Protein AF-A0A1Q8Z5K9-F1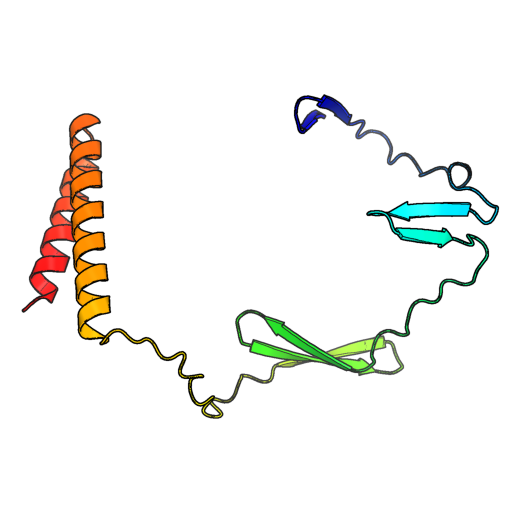 (afdb_monomer_lite)

Sequence (144 aa):
MKLIYRGTVYEYDLSEPKAVNPDLFPQAPYTLTYRGVNIQIDPKAPSHQPPAPAECDLIYRGVSYHVSRNTQGAVTTTVKPASKAAAKPVSVPSTLPKQYVSKIHQANLLNNLQHRLEIAREQGNQALVVLLEAEQKQITAWNY

Radius of gyration: 29.32 Å; chains: 1; bounding box: 44×47×74 Å

Foldseek 3Di:
DWDADPNDTDDDDPPDPPPPPPVVDPQAWDWDADPNDTDIDHPPPPPPPPPDDQWDWDDDPNWIWIWGADPVRDIDIDTDGPDPPPPVPPCPPPVDDPVVVVVVVLVVVVVVLVVQLVVCVVVVVVVSNVVSVVVVVVSVVVVD

pLDDT: mean 77.89, std 14.44, range [46.12, 96.44]

Secondary structure (DSSP, 8-state):
-EEEETTEEEE---S------GGGS-SS-EEEEETTEEEEE-TTS---PPPPPSEEEEEETTEEEEEEE-TTS-EEEEEE---------------S-HHHHHHHHHHHHHHHHHHHHHHHHHTT-HHHHHHHHHHHHHHHHTT-

Structure (mmCIF, N/CA/C/O backbone):
data_AF-A0A1Q8Z5K9-F1
#
_entry.id   AF-A0A1Q8Z5K9-F1
#
loop_
_atom_site.group_PDB
_atom_site.id
_atom_site.type_symbol
_atom_site.label_atom_id
_atom_site.label_alt_id
_atom_site.label_comp_id
_atom_site.label_asym_id
_atom_site.label_entity_id
_atom_site.label_seq_id
_atom_site.pdbx_PDB_ins_code
_atom_site.Cartn_x
_atom_site.Cartn_y
_atom_site.Cartn_z
_atom_site.occupancy
_atom_site.B_iso_or_equiv
_atom_site.auth_seq_id
_atom_site.auth_comp_id
_atom_site.auth_asym_id
_atom_site.auth_atom_id
_atom_site.pdbx_PDB_model_num
ATOM 1 N N . MET A 1 1 ? -15.498 12.189 -25.562 1.00 62.91 1 MET A N 1
ATOM 2 C CA . MET A 1 1 ? -15.460 12.769 -24.192 1.00 62.91 1 MET A CA 1
ATOM 3 C C . MET A 1 1 ? -14.403 13.866 -24.181 1.00 62.91 1 MET A C 1
ATOM 5 O O . MET A 1 1 ? -13.383 13.671 -24.824 1.00 62.91 1 MET A O 1
ATOM 9 N N . LYS A 1 2 ? -14.618 15.004 -23.505 1.00 66.31 2 LYS A N 1
ATOM 10 C CA . LYS A 1 2 ? -13.577 16.043 -23.375 1.00 66.31 2 LYS A CA 1
ATOM 11 C C . LYS A 1 2 ? -12.661 15.676 -22.208 1.00 66.31 2 LYS A C 1
ATOM 13 O O . LYS A 1 2 ? -13.131 15.597 -21.076 1.00 66.31 2 LYS A O 1
ATOM 18 N N . LEU A 1 3 ? -11.392 15.393 -22.490 1.00 81.19 3 LEU A N 1
ATOM 19 C CA . LEU A 1 3 ? -10.403 15.011 -21.479 1.00 81.19 3 LEU A CA 1
ATOM 20 C C . LEU A 1 3 ? -9.560 16.234 -21.124 1.00 81.19 3 LEU A C 1
ATOM 22 O O . LEU A 1 3 ? -9.141 16.963 -22.013 1.00 81.19 3 LEU A O 1
ATOM 26 N N . ILE A 1 4 ? -9.297 16.472 -19.840 1.00 82.88 4 ILE A N 1
ATOM 27 C CA . ILE A 1 4 ? -8.455 17.592 -19.396 1.00 82.88 4 ILE A CA 1
ATOM 28 C C . ILE A 1 4 ? -7.272 17.022 -18.623 1.00 82.88 4 ILE A C 1
ATOM 30 O O . ILE A 1 4 ? -7.459 16.359 -17.604 1.00 82.88 4 ILE A O 1
ATOM 34 N N . TYR A 1 5 ? -6.052 17.282 -19.095 1.00 86.62 5 TYR A N 1
ATOM 35 C CA . TYR A 1 5 ? -4.822 16.862 -18.422 1.00 86.62 5 TYR A CA 1
ATOM 36 C C . TYR A 1 5 ? -3.876 18.054 -18.286 1.00 86.62 5 TYR A C 1
ATOM 38 O O . TYR A 1 5 ? -3.558 18.710 -19.269 1.00 86.62 5 TYR A O 1
ATOM 46 N N . ARG A 1 6 ? -3.435 18.353 -17.055 1.00 78.75 6 ARG A N 1
ATOM 47 C CA . ARG A 1 6 ? -2.560 19.504 -16.730 1.00 78.75 6 ARG A CA 1
ATOM 48 C C . ARG A 1 6 ? -3.050 20.855 -17.280 1.00 78.75 6 ARG A C 1
ATOM 50 O O . ARG A 1 6 ? -2.254 21.683 -17.705 1.00 78.75 6 ARG A O 1
ATOM 57 N N . GLY A 1 7 ? -4.362 21.077 -17.256 1.00 86.31 7 GLY A N 1
ATOM 58 C CA . GLY A 1 7 ? -4.972 22.336 -17.693 1.00 86.31 7 GLY A CA 1
ATOM 59 C C . GLY A 1 7 ? -5.126 22.486 -19.207 1.00 86.31 7 GLY A C 1
ATOM 60 O O . GLY A 1 7 ? -5.723 23.466 -19.641 1.00 86.31 7 GLY A O 1
ATOM 61 N N . THR A 1 8 ? -4.666 21.525 -20.015 1.00 79.44 8 THR A N 1
ATOM 62 C CA . THR A 1 8 ? -4.974 21.486 -21.447 1.00 79.44 8 THR A CA 1
ATOM 63 C C . THR A 1 8 ? -6.158 20.565 -21.717 1.00 79.44 8 THR A C 1
ATOM 65 O O . THR A 1 8 ? -6.264 19.466 -21.163 1.00 79.44 8 THR A O 1
ATOM 68 N N . VAL A 1 9 ? -7.084 21.053 -22.543 1.00 86.31 9 VAL A N 1
ATOM 69 C CA . VAL A 1 9 ? -8.289 20.329 -22.952 1.00 86.31 9 VAL A CA 1
ATOM 70 C C . VAL A 1 9 ? -7.981 19.585 -24.246 1.00 86.31 9 VAL A C 1
ATOM 72 O O . VAL A 1 9 ? -7.562 20.190 -25.228 1.00 86.31 9 VAL A O 1
ATOM 75 N N . TYR A 1 10 ? -8.195 18.277 -24.233 1.00 78.38 10 TYR A N 1
ATOM 76 C CA . TYR A 1 10 ? -8.047 17.384 -25.369 1.00 78.38 10 TYR A CA 1
ATOM 77 C C . TYR A 1 10 ? -9.428 16.956 -25.851 1.00 78.38 10 TYR A C 1
ATOM 79 O O . TYR A 1 10 ? -10.269 16.478 -25.077 1.00 78.38 10 TYR A O 1
ATOM 87 N N . GLU A 1 11 ? -9.647 17.098 -27.151 1.00 77.25 11 GLU A N 1
ATOM 88 C CA . GLU A 1 11 ? -10.783 16.490 -27.824 1.00 77.25 11 GLU A CA 1
ATOM 89 C C . GLU A 1 11 ? -10.416 15.047 -28.167 1.00 77.25 11 GLU A C 1
ATOM 91 O O . GLU A 1 11 ? -9.456 14.779 -28.888 1.00 77.25 11 GLU A O 1
ATOM 96 N N . TYR A 1 12 ? -11.128 14.108 -27.540 1.00 68.56 12 TYR A N 1
ATOM 97 C CA . TYR A 1 12 ? -10.953 12.683 -27.778 1.00 68.56 12 TYR A CA 1
ATOM 98 C C . TYR A 1 12 ? -12.089 12.181 -28.667 1.00 68.56 12 TYR A C 1
ATOM 100 O O . TYR A 1 12 ? -13.212 11.954 -28.188 1.00 68.56 12 TYR A O 1
ATOM 108 N N . ASP A 1 13 ? -11.773 12.025 -29.951 1.00 67.88 13 ASP A N 1
ATOM 109 C CA . ASP A 1 13 ? -12.655 11.450 -30.961 1.00 67.88 13 ASP A CA 1
ATOM 110 C C . ASP A 1 13 ? -12.604 9.921 -30.868 1.00 67.88 13 ASP A C 1
ATOM 112 O O . ASP A 1 13 ? -11.615 9.283 -31.214 1.00 67.88 13 ASP A O 1
ATOM 116 N N . LEU A 1 14 ? -13.690 9.328 -30.368 1.00 62.88 14 LEU A N 1
ATOM 117 C CA . LEU A 1 14 ? -13.871 7.874 -30.232 1.00 62.88 14 LEU A CA 1
ATOM 118 C C . LEU A 1 14 ? -14.275 7.185 -31.547 1.00 62.88 14 LEU A C 1
ATOM 120 O O . LEU A 1 14 ? -14.376 5.963 -31.579 1.00 62.88 14 LEU A O 1
ATOM 124 N N . SER A 1 15 ? -14.573 7.956 -32.597 1.00 59.22 15 SER A N 1
ATOM 125 C CA . SER A 1 15 ? -15.260 7.456 -33.796 1.00 59.22 15 SER A CA 1
ATOM 126 C C . SER A 1 15 ? -14.361 6.650 -34.725 1.00 59.22 15 SER A C 1
ATOM 128 O O . SER A 1 15 ? -14.861 5.804 -35.457 1.00 59.22 15 SER A O 1
ATOM 130 N N . GLU A 1 16 ? -13.053 6.881 -34.703 1.00 56.28 16 GLU A N 1
ATOM 131 C CA . GLU A 1 16 ? -12.110 6.131 -35.520 1.00 56.28 16 GLU A CA 1
ATOM 132 C C . GLU A 1 16 ? -10.817 5.975 -34.720 1.00 56.28 16 GLU A C 1
ATOM 134 O O . GLU A 1 16 ? -10.276 6.981 -34.246 1.00 56.28 16 GLU A O 1
ATOM 139 N N . PRO A 1 17 ? -10.272 4.756 -34.545 1.00 54.84 17 PRO A N 1
ATOM 140 C CA . PRO A 1 17 ? -8.859 4.657 -34.244 1.00 54.84 17 PRO A CA 1
ATOM 141 C C . PRO A 1 17 ? -8.164 5.331 -35.422 1.00 54.84 17 PRO A C 1
ATOM 143 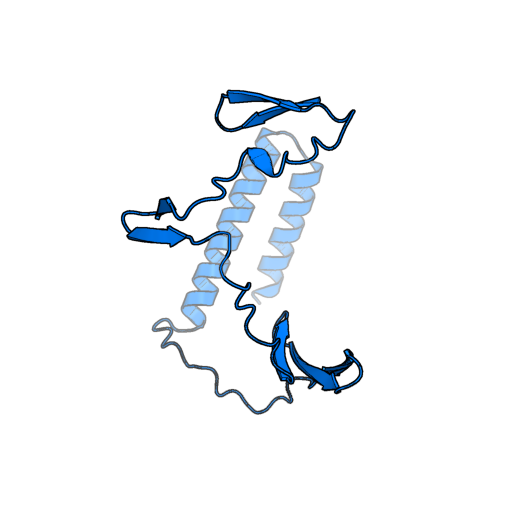O O . PRO A 1 17 ? -8.139 4.765 -36.512 1.00 54.84 17 PRO A O 1
ATOM 146 N N . LYS A 1 18 ? -7.667 6.563 -35.234 1.00 54.75 18 LYS A N 1
ATOM 147 C CA . LYS A 1 18 ? -6.782 7.208 -36.205 1.00 54.75 18 LYS A CA 1
ATOM 148 C C . LYS A 1 18 ? -5.693 6.186 -36.477 1.00 54.75 18 LYS A C 1
ATOM 150 O O . LYS A 1 18 ? -4.834 5.965 -35.621 1.00 54.75 18 LYS A O 1
ATOM 155 N N . ALA A 1 19 ? -5.784 5.519 -37.626 1.00 53.19 19 ALA A N 1
ATOM 156 C CA . ALA A 1 19 ? -4.698 4.726 -38.142 1.00 53.19 19 ALA A CA 1
ATOM 157 C C . ALA A 1 19 ? -3.515 5.682 -38.102 1.00 53.19 19 ALA A C 1
ATOM 159 O O . ALA A 1 19 ? -3.574 6.773 -38.675 1.00 53.19 19 ALA A O 1
ATOM 160 N N . VAL A 1 20 ? -2.516 5.359 -37.286 1.00 54.03 20 VAL A N 1
ATOM 161 C CA . VAL A 1 20 ? -1.298 6.149 -37.250 1.00 54.03 20 VAL A CA 1
ATOM 162 C C . VAL A 1 20 ? -0.766 6.042 -38.666 1.00 54.03 20 VAL A C 1
ATOM 164 O O . VAL A 1 20 ? -0.314 4.967 -39.049 1.00 54.03 20 VAL A O 1
ATOM 167 N N . ASN A 1 21 ? -0.944 7.097 -39.467 1.00 51.00 21 ASN A N 1
ATOM 168 C CA . ASN A 1 21 ? -0.472 7.106 -40.841 1.00 51.00 21 ASN A CA 1
ATOM 169 C C . ASN A 1 21 ? 1.018 6.763 -40.763 1.00 51.00 21 ASN A C 1
ATOM 171 O O . ASN A 1 21 ? 1.763 7.528 -40.143 1.00 51.00 21 ASN A O 1
ATOM 175 N N . PRO A 1 22 ? 1.464 5.623 -41.317 1.00 54.62 22 PRO A N 1
ATOM 176 C CA . PRO A 1 22 ? 2.866 5.231 -41.232 1.00 54.62 22 PRO A CA 1
ATOM 177 C C . PRO A 1 22 ? 3.784 6.272 -41.898 1.00 54.62 22 PRO A C 1
ATOM 179 O O . PRO A 1 22 ? 4.957 6.353 -41.554 1.00 54.62 22 PRO A O 1
ATOM 182 N N . ASP A 1 23 ? 3.226 7.138 -42.751 1.00 55.72 23 ASP A N 1
ATOM 183 C CA . ASP A 1 23 ? 3.896 8.284 -43.376 1.00 55.72 23 ASP A CA 1
ATOM 184 C C . ASP A 1 23 ? 4.219 9.455 -42.431 1.00 55.72 23 ASP A C 1
ATOM 186 O O . ASP A 1 23 ? 4.952 10.363 -42.819 1.00 55.72 23 ASP A O 1
ATOM 190 N N . LEU A 1 24 ? 3.710 9.469 -41.192 1.00 56.88 24 LEU A N 1
ATOM 191 C CA . LEU A 1 24 ? 4.110 10.468 -40.187 1.00 56.88 24 LEU A CA 1
ATOM 192 C C . LEU A 1 24 ? 5.463 10.150 -39.538 1.00 56.88 24 LEU A C 1
ATOM 194 O O . LEU A 1 24 ? 6.039 11.017 -38.877 1.00 56.88 24 LEU A O 1
ATOM 198 N N . PHE A 1 25 ? 5.976 8.931 -39.712 1.00 61.00 25 PHE A N 1
ATOM 199 C CA . PHE A 1 25 ? 7.314 8.580 -39.259 1.00 61.00 25 PHE A CA 1
ATOM 200 C C . PHE A 1 25 ? 8.325 8.847 -40.376 1.00 61.00 25 PHE A C 1
ATOM 202 O O . PHE A 1 25 ? 8.080 8.468 -41.524 1.00 61.00 25 PHE A O 1
ATOM 209 N N . PRO A 1 26 ? 9.475 9.476 -40.072 1.00 67.31 26 PRO A N 1
ATOM 210 C CA . PRO A 1 26 ? 10.534 9.637 -41.055 1.00 67.31 26 PRO A CA 1
ATOM 211 C C . PRO A 1 26 ? 10.909 8.259 -41.603 1.00 67.31 26 PRO A C 1
ATOM 213 O O . PRO A 1 26 ? 11.237 7.367 -40.832 1.00 67.31 26 PRO A O 1
ATOM 216 N N . GLN A 1 27 ? 10.858 8.077 -42.924 1.00 73.69 27 GLN A N 1
ATOM 217 C CA . GLN A 1 27 ? 11.312 6.840 -43.581 1.00 73.69 27 GLN A CA 1
ATOM 218 C C . GLN A 1 27 ? 12.842 6.800 -43.771 1.00 73.69 27 GLN A C 1
ATOM 220 O O . GLN A 1 27 ? 13.395 5.827 -44.292 1.00 73.69 27 GLN A O 1
ATOM 225 N N . ALA A 1 28 ? 13.519 7.879 -43.376 1.00 79.56 28 ALA A N 1
ATOM 226 C CA . ALA A 1 28 ? 14.963 8.029 -43.373 1.00 79.56 28 ALA A CA 1
ATOM 227 C C . ALA A 1 28 ? 15.492 8.003 -41.929 1.00 79.56 28 ALA A C 1
ATOM 229 O O . ALA A 1 28 ? 14.743 8.342 -41.008 1.00 79.56 28 ALA A O 1
ATOM 230 N N . PRO A 1 29 ? 16.770 7.643 -41.722 1.00 85.25 29 PRO A N 1
ATOM 231 C CA . PRO A 1 29 ? 17.396 7.711 -40.410 1.00 85.25 29 PRO A CA 1
ATOM 232 C C . PRO A 1 29 ? 17.277 9.113 -39.811 1.00 85.25 29 PRO A C 1
ATOM 234 O O . PRO A 1 29 ? 17.532 10.108 -40.494 1.00 85.25 29 PRO A O 1
ATOM 237 N N . TYR A 1 30 ? 16.895 9.197 -38.540 1.00 85.88 30 TYR A N 1
ATOM 238 C CA . TYR A 1 30 ? 16.728 10.468 -37.840 1.00 85.88 30 TYR A CA 1
ATOM 239 C C . TYR A 1 30 ? 17.260 10.397 -36.410 1.00 85.88 30 TYR A C 1
ATOM 241 O O . TYR A 1 30 ? 17.328 9.337 -35.787 1.00 85.88 30 TYR A O 1
ATOM 249 N N . THR A 1 31 ? 17.641 11.556 -35.878 1.00 89.69 31 THR A N 1
ATOM 250 C CA . THR A 1 31 ? 18.154 11.684 -34.513 1.00 89.69 31 THR A CA 1
ATOM 251 C C . THR A 1 31 ? 17.041 12.133 -33.573 1.00 89.69 31 THR A C 1
ATOM 253 O O . THR A 1 31 ? 16.413 13.166 -33.798 1.00 89.69 31 THR A O 1
ATOM 256 N N . LEU A 1 32 ? 16.814 11.377 -32.500 1.00 87.75 32 LEU A N 1
ATOM 257 C CA . LEU A 1 32 ? 15.878 11.709 -31.431 1.00 87.75 32 LEU A CA 1
ATOM 258 C C . LEU A 1 32 ? 16.643 12.074 -30.161 1.00 87.75 32 LEU A C 1
ATOM 260 O O . LEU A 1 32 ? 17.452 11.289 -29.674 1.00 87.75 32 LEU A O 1
ATOM 264 N N . THR A 1 33 ? 16.343 13.229 -29.574 1.00 90.31 33 THR A N 1
ATOM 265 C CA . THR A 1 33 ? 16.887 13.602 -28.265 1.00 90.31 33 THR A CA 1
ATOM 266 C C . THR A 1 33 ? 15.900 13.228 -27.164 1.00 90.31 33 THR A C 1
ATOM 268 O O . THR A 1 33 ? 14.803 13.779 -27.090 1.00 90.31 33 THR A O 1
ATOM 271 N N . TYR A 1 34 ? 16.293 12.325 -26.265 1.00 88.38 34 TYR A N 1
ATOM 272 C CA . TYR A 1 34 ? 15.519 11.967 -25.076 1.00 88.38 34 TYR A CA 1
ATOM 273 C C . TYR A 1 34 ? 16.363 12.168 -23.815 1.00 88.38 34 TYR A C 1
ATOM 275 O O . TYR A 1 34 ? 17.427 11.574 -23.670 1.00 88.38 34 TYR A O 1
ATOM 283 N N . ARG A 1 35 ? 15.899 13.029 -22.895 1.00 86.75 35 ARG A N 1
ATOM 284 C CA . ARG A 1 35 ? 16.606 13.373 -21.639 1.00 86.75 35 ARG A CA 1
ATOM 285 C C . ARG A 1 35 ? 18.075 13.789 -21.840 1.00 86.75 35 ARG A C 1
ATOM 287 O O . ARG A 1 35 ? 18.941 13.422 -21.055 1.00 86.75 35 ARG A O 1
ATOM 294 N N . GLY A 1 36 ? 18.352 14.548 -22.902 1.00 89.81 36 GLY A N 1
ATOM 295 C CA . GLY A 1 36 ? 19.705 15.007 -23.237 1.00 89.81 36 GLY A CA 1
ATOM 296 C C . GLY A 1 36 ? 20.585 13.962 -23.929 1.00 89.81 36 GLY A C 1
ATOM 297 O O . GLY A 1 36 ? 21.727 14.262 -24.259 1.00 89.81 36 GLY A O 1
ATOM 298 N N . VAL A 1 37 ? 20.065 12.760 -24.187 1.00 88.38 37 VAL A N 1
ATOM 299 C CA . VAL A 1 37 ? 20.755 11.719 -24.951 1.00 88.38 37 VAL A CA 1
ATOM 300 C C . VAL A 1 37 ? 20.243 11.733 -26.384 1.00 88.38 37 VAL A C 1
ATOM 302 O O . VAL A 1 37 ? 19.037 11.660 -26.611 1.00 88.38 37 VAL A O 1
ATOM 305 N N . ASN A 1 38 ? 21.159 11.808 -27.348 1.00 92.06 38 ASN A N 1
ATOM 306 C CA . ASN A 1 38 ? 20.838 11.696 -28.767 1.00 92.06 38 ASN A CA 1
ATOM 307 C C . ASN A 1 38 ? 20.876 10.226 -29.190 1.00 92.06 38 ASN A C 1
ATOM 309 O O . ASN A 1 38 ? 21.904 9.564 -29.058 1.00 92.06 38 ASN A O 1
ATOM 313 N N . ILE A 1 39 ? 19.756 9.733 -29.704 1.00 88.81 39 ILE A N 1
ATOM 314 C CA . ILE A 1 39 ? 19.564 8.364 -30.178 1.00 88.81 39 ILE A CA 1
ATOM 315 C C . ILE A 1 39 ? 19.376 8.426 -31.693 1.00 88.81 39 ILE A C 1
ATOM 317 O O . ILE A 1 39 ? 18.508 9.148 -32.179 1.00 88.81 39 ILE A O 1
ATOM 321 N N . GLN A 1 40 ? 20.188 7.681 -32.441 1.00 89.56 40 GLN A N 1
ATOM 322 C CA . GLN A 1 40 ? 19.988 7.498 -33.879 1.00 89.56 40 GLN A CA 1
ATOM 323 C C . GLN A 1 40 ? 18.970 6.384 -34.097 1.00 89.56 40 GLN A C 1
ATOM 325 O O . GLN A 1 40 ? 19.154 5.274 -33.596 1.00 89.56 40 GLN A O 1
ATOM 330 N N . ILE A 1 41 ? 17.901 6.684 -34.826 1.00 85.25 41 ILE A N 1
ATOM 331 C CA . ILE A 1 41 ? 16.852 5.727 -35.167 1.00 85.25 41 ILE A CA 1
ATOM 332 C C . ILE A 1 41 ? 16.914 5.502 -36.674 1.00 85.25 41 ILE A C 1
ATOM 334 O O . ILE A 1 41 ? 16.766 6.449 -37.443 1.00 85.25 41 ILE A O 1
ATOM 338 N N . ASP A 1 42 ? 17.125 4.250 -37.085 1.00 86.38 42 ASP A N 1
ATOM 339 C CA . ASP A 1 42 ? 16.976 3.815 -38.473 1.00 86.38 42 ASP A CA 1
ATOM 340 C C . ASP A 1 42 ? 15.662 3.020 -38.620 1.00 86.38 42 ASP A C 1
ATOM 342 O O . ASP A 1 42 ? 15.577 1.887 -38.140 1.00 86.38 42 ASP A O 1
ATOM 346 N N . PRO A 1 43 ? 14.632 3.590 -39.270 1.00 78.69 43 PRO A N 1
ATOM 347 C CA . PRO A 1 43 ? 13.345 2.929 -39.488 1.00 78.69 43 PRO A CA 1
ATOM 348 C C . PRO A 1 43 ? 13.432 1.668 -40.356 1.00 78.69 43 PRO A C 1
ATOM 350 O O . PRO A 1 43 ? 12.525 0.838 -40.311 1.00 78.69 43 PRO A O 1
ATOM 353 N N . LYS A 1 44 ? 14.483 1.533 -41.178 1.00 79.62 44 LYS A N 1
ATOM 354 C CA . LYS A 1 44 ? 14.679 0.380 -42.072 1.00 79.62 44 LYS A CA 1
ATOM 355 C C . LYS A 1 44 ? 15.526 -0.718 -41.440 1.00 79.62 44 LYS A C 1
ATOM 357 O O . LYS A 1 44 ? 15.614 -1.808 -42.008 1.00 79.62 44 LYS A O 1
ATOM 362 N N . ALA A 1 45 ? 16.143 -0.453 -40.290 1.00 77.69 45 ALA A N 1
ATOM 363 C CA . ALA A 1 45 ? 16.893 -1.469 -39.579 1.00 77.69 45 ALA A CA 1
ATOM 364 C C . ALA A 1 45 ? 15.941 -2.589 -39.123 1.00 77.69 45 ALA A C 1
ATOM 366 O O . ALA A 1 45 ? 14.847 -2.306 -38.622 1.00 77.69 45 ALA A O 1
ATOM 367 N N . PRO A 1 46 ? 16.328 -3.869 -39.279 1.00 75.62 46 PRO A N 1
ATOM 368 C CA . PRO A 1 46 ? 15.527 -4.971 -38.772 1.00 75.62 46 PRO A CA 1
ATOM 369 C C . PRO A 1 46 ? 15.320 -4.778 -37.271 1.00 75.62 46 PRO A C 1
ATOM 371 O O . PRO A 1 46 ? 16.272 -4.508 -36.535 1.00 75.62 46 PRO A O 1
ATOM 374 N N . SER A 1 47 ? 14.067 -4.897 -36.823 1.00 70.44 47 SER A N 1
ATOM 375 C CA . SER A 1 47 ? 13.731 -4.801 -35.406 1.00 70.44 47 SER A CA 1
ATOM 376 C C . SER A 1 47 ? 14.519 -5.863 -34.654 1.00 70.44 47 SER A C 1
ATOM 378 O O . SER A 1 47 ? 14.220 -7.055 -34.729 1.00 70.44 47 SER A O 1
ATOM 380 N N . HIS A 1 48 ? 15.556 -5.431 -33.942 1.00 63.19 48 HIS A N 1
ATOM 381 C CA . HIS A 1 48 ? 16.346 -6.303 -33.095 1.00 63.19 48 HIS A CA 1
ATOM 382 C C . HIS A 1 48 ? 15.557 -6.515 -31.799 1.00 63.19 48 HIS A C 1
ATOM 384 O O . HIS A 1 48 ? 15.937 -6.031 -30.736 1.00 63.19 48 HIS A O 1
ATOM 390 N N . GLN A 1 49 ? 14.402 -7.180 -31.888 1.00 67.06 49 GLN A N 1
ATOM 391 C CA . GLN A 1 49 ? 13.740 -7.695 -30.700 1.00 67.06 49 GLN A CA 1
ATOM 392 C C . GLN A 1 49 ? 14.682 -8.739 -30.105 1.00 67.06 49 GLN A C 1
ATOM 394 O O . GLN A 1 49 ? 14.987 -9.730 -30.775 1.00 67.06 49 GLN A O 1
ATOM 399 N N . PRO A 1 50 ? 15.191 -8.527 -28.878 1.00 66.19 50 PRO A N 1
ATOM 400 C CA . PRO A 1 50 ? 15.916 -9.579 -28.197 1.00 66.19 50 PRO A CA 1
ATOM 401 C C . PRO A 1 50 ? 15.001 -10.807 -28.162 1.00 66.19 50 PRO A C 1
ATOM 403 O O . PRO A 1 50 ? 13.808 -10.650 -27.869 1.00 66.19 50 PRO A O 1
ATOM 406 N N . PRO A 1 51 ? 15.508 -12.007 -28.486 1.00 69.12 51 PRO A N 1
ATOM 407 C CA . PRO A 1 51 ? 14.704 -13.208 -28.360 1.00 69.12 51 PRO A CA 1
ATOM 408 C C . PRO A 1 51 ? 14.165 -13.264 -26.932 1.00 69.12 51 PRO A C 1
ATOM 410 O O . PRO A 1 51 ? 14.911 -13.062 -25.970 1.00 69.12 51 PRO A O 1
ATOM 413 N N . ALA A 1 52 ? 12.853 -13.476 -26.797 1.00 67.75 52 ALA A N 1
ATOM 414 C CA . ALA A 1 52 ? 12.249 -13.635 -25.484 1.00 67.75 52 ALA A CA 1
ATOM 415 C C . ALA A 1 52 ? 13.000 -14.760 -24.753 1.00 67.75 52 ALA A C 1
ATOM 417 O O . ALA A 1 52 ? 13.226 -15.814 -25.358 1.00 67.75 52 ALA A O 1
ATOM 418 N N . PRO A 1 53 ? 13.418 -14.550 -23.494 1.00 66.62 53 PRO A N 1
ATOM 419 C CA . PRO A 1 53 ? 14.145 -15.572 -22.764 1.00 66.62 53 PRO A CA 1
ATOM 420 C C . PRO A 1 53 ? 13.286 -16.838 -22.682 1.00 66.62 53 PRO A C 1
ATOM 422 O O . PRO A 1 53 ? 12.086 -16.765 -22.411 1.00 66.62 53 PRO A O 1
ATOM 425 N N . ALA A 1 54 ? 13.898 -17.992 -22.960 1.00 75.19 54 ALA A N 1
ATOM 426 C CA . ALA A 1 54 ? 13.220 -19.288 -22.910 1.00 75.19 54 ALA A CA 1
ATOM 427 C C . ALA A 1 54 ? 12.722 -19.609 -21.494 1.00 75.19 54 ALA A C 1
ATOM 429 O O . ALA A 1 54 ? 11.734 -20.319 -21.335 1.00 75.19 54 ALA A O 1
ATOM 430 N N . GLU A 1 55 ? 13.377 -19.046 -20.478 1.00 84.56 55 GLU A N 1
ATOM 431 C CA . GLU A 1 55 ? 13.019 -19.182 -19.074 1.00 84.56 55 GLU A CA 1
ATOM 432 C C . GLU A 1 55 ? 13.174 -17.835 -18.363 1.00 84.56 55 GLU A C 1
ATOM 434 O O . GLU A 1 55 ? 14.158 -17.120 -18.576 1.00 84.56 55 GLU A O 1
ATOM 439 N N . CYS A 1 56 ? 12.212 -17.470 -17.519 1.00 84.50 56 CYS A N 1
ATOM 440 C CA . CYS A 1 56 ? 12.330 -16.315 -16.639 1.00 84.50 56 CYS A CA 1
ATOM 441 C C . CYS A 1 56 ? 11.725 -16.584 -15.259 1.00 84.50 56 CYS A C 1
ATOM 443 O O . CYS A 1 56 ? 10.691 -17.239 -15.116 1.00 84.50 56 CYS A O 1
ATOM 445 N N . ASP A 1 57 ? 12.380 -16.034 -14.239 1.00 87.88 57 ASP A N 1
ATOM 446 C CA . ASP A 1 57 ? 11.879 -16.033 -12.871 1.0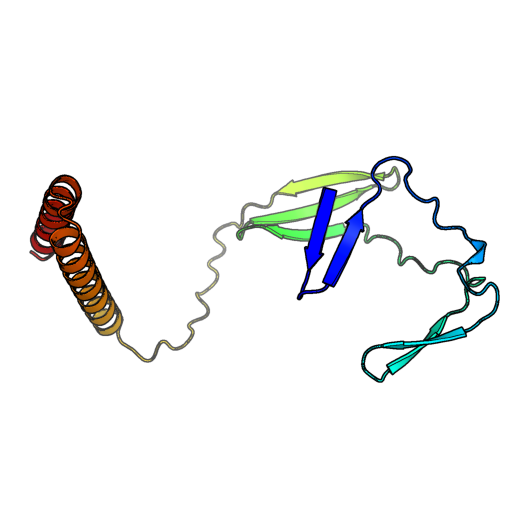0 87.88 57 ASP A CA 1
ATOM 447 C C . ASP A 1 57 ? 11.172 -14.703 -12.592 1.00 87.88 57 ASP A C 1
ATOM 449 O O . ASP A 1 57 ? 11.747 -13.622 -12.736 1.00 87.88 57 ASP A O 1
ATOM 453 N N . LEU A 1 58 ? 9.908 -14.780 -12.185 1.00 85.56 58 LEU A N 1
ATOM 454 C CA . LEU A 1 58 ? 9.068 -13.641 -11.828 1.00 85.56 58 LEU A CA 1
ATOM 455 C C . LEU A 1 58 ? 8.705 -13.713 -10.346 1.00 85.56 58 LEU A C 1
ATOM 457 O O . LEU A 1 58 ? 8.553 -14.793 -9.783 1.00 85.56 58 LEU A O 1
ATOM 461 N N . ILE A 1 59 ? 8.520 -12.560 -9.704 1.00 87.75 59 ILE A N 1
ATOM 462 C CA . ILE A 1 59 ? 8.092 -12.492 -8.303 1.00 87.75 59 ILE A CA 1
ATOM 463 C C . ILE A 1 59 ? 6.834 -11.635 -8.213 1.00 87.75 59 ILE A C 1
ATOM 465 O O . ILE A 1 59 ? 6.848 -10.460 -8.576 1.00 87.75 59 ILE A O 1
ATOM 469 N N . TYR A 1 60 ? 5.753 -12.204 -7.679 1.00 84.00 60 TYR A N 1
ATOM 470 C CA . TYR A 1 60 ? 4.520 -11.474 -7.387 1.00 84.00 60 TYR A CA 1
ATOM 471 C C . TYR A 1 60 ? 4.101 -11.721 -5.939 1.00 84.00 60 TYR A C 1
ATOM 473 O O . TYR A 1 60 ? 3.894 -12.861 -5.527 1.00 84.00 60 TYR A O 1
ATOM 481 N N . ARG A 1 61 ? 4.007 -10.641 -5.150 1.00 86.50 61 ARG A N 1
ATOM 482 C CA . ARG A 1 61 ? 3.659 -10.674 -3.713 1.00 86.50 61 ARG A CA 1
ATOM 483 C C . ARG A 1 61 ? 4.497 -11.667 -2.882 1.00 86.50 61 ARG A C 1
ATOM 485 O O . ARG A 1 61 ? 3.982 -12.308 -1.974 1.00 86.50 61 ARG A O 1
ATOM 492 N N . GLY A 1 62 ? 5.788 -11.800 -3.193 1.00 81.56 62 GLY A N 1
ATOM 493 C CA . GLY A 1 62 ? 6.701 -12.711 -2.486 1.00 81.56 62 GLY A CA 1
ATOM 494 C C . GLY A 1 62 ? 6.595 -14.183 -2.900 1.00 81.56 62 GLY A C 1
ATOM 495 O O . GLY A 1 62 ? 7.267 -15.025 -2.312 1.00 81.56 62 GLY A O 1
ATOM 496 N N . VAL A 1 63 ? 5.786 -14.501 -3.913 1.00 83.06 63 VAL A N 1
ATOM 497 C CA . VAL A 1 63 ? 5.734 -15.827 -4.538 1.00 83.06 63 VAL A CA 1
ATOM 498 C C . VAL A 1 63 ? 6.574 -15.799 -5.808 1.00 83.06 63 VAL A C 1
ATOM 500 O O . VAL A 1 63 ? 6.397 -14.905 -6.639 1.00 83.06 63 VAL A O 1
ATOM 503 N N . SER A 1 64 ? 7.475 -16.772 -5.950 1.00 87.94 64 SER A N 1
ATOM 504 C CA . SER A 1 64 ? 8.303 -16.934 -7.142 1.00 87.94 64 SER A CA 1
ATOM 505 C C . SER A 1 64 ? 7.608 -17.828 -8.166 1.00 87.94 64 SER A C 1
ATOM 507 O O . SER A 1 64 ? 7.154 -18.934 -7.864 1.00 87.94 64 SER A O 1
ATOM 509 N N . TYR A 1 65 ? 7.557 -17.347 -9.398 1.00 86.12 65 TYR A N 1
ATOM 510 C CA . TYR A 1 65 ? 7.006 -18.027 -10.556 1.00 86.12 65 TYR A CA 1
ATOM 511 C C . TYR A 1 65 ? 8.152 -18.294 -11.512 1.00 86.12 65 TYR A C 1
ATOM 513 O O . TYR A 1 65 ? 8.823 -17.360 -11.940 1.00 86.12 65 TYR A O 1
ATOM 521 N N . HIS A 1 66 ? 8.362 -19.557 -11.847 1.00 88.69 66 HIS A N 1
ATOM 522 C CA . HIS A 1 66 ? 9.279 -19.933 -12.907 1.00 88.69 66 HIS A CA 1
ATOM 523 C C . HIS A 1 66 ? 8.462 -20.137 -14.179 1.00 88.69 66 HIS A C 1
ATOM 525 O O . HIS A 1 66 ? 7.576 -20.996 -14.216 1.00 88.69 66 HIS A O 1
ATOM 531 N N . VAL A 1 67 ? 8.715 -19.315 -15.189 1.00 87.12 67 VAL A N 1
ATOM 532 C CA . VAL A 1 67 ? 8.026 -19.364 -16.477 1.00 87.12 67 VAL A CA 1
ATOM 533 C C . VAL A 1 67 ? 9.006 -19.898 -17.504 1.00 87.12 67 VAL A C 1
ATOM 535 O O . VAL A 1 67 ? 10.014 -19.255 -17.777 1.00 87.12 67 VAL A O 1
ATOM 538 N N . SER A 1 68 ? 8.700 -21.049 -18.092 1.00 85.62 68 SER A N 1
ATOM 539 C CA . SER A 1 68 ? 9.453 -21.607 -19.211 1.00 85.62 68 SER A CA 1
ATOM 540 C C . SER A 1 68 ? 8.584 -21.653 -20.464 1.00 85.62 68 SER A C 1
ATOM 542 O O . SER A 1 68 ? 7.368 -21.856 -20.402 1.00 85.62 68 SER A O 1
ATOM 544 N N . ARG A 1 69 ? 9.197 -21.418 -21.622 1.00 81.06 69 ARG A N 1
ATOM 545 C CA . ARG A 1 69 ? 8.555 -21.476 -22.934 1.00 81.06 69 ARG A CA 1
ATOM 546 C C . ARG A 1 69 ? 9.236 -22.558 -23.758 1.00 81.06 69 ARG A C 1
ATOM 548 O O . ARG A 1 69 ? 10.440 -22.500 -23.991 1.00 81.06 69 ARG A O 1
ATOM 555 N N . ASN A 1 70 ? 8.461 -23.535 -24.218 1.00 76.38 70 ASN A N 1
ATOM 556 C CA . ASN A 1 70 ? 8.992 -24.572 -25.094 1.00 76.38 70 ASN A CA 1
ATOM 557 C C . ASN A 1 70 ? 9.188 -24.048 -26.532 1.00 76.38 70 ASN A C 1
ATOM 559 O O . ASN A 1 70 ? 8.695 -22.982 -26.908 1.00 76.38 70 ASN A O 1
ATOM 563 N N . THR A 1 71 ? 9.891 -24.816 -27.365 1.00 70.12 71 THR A N 1
ATOM 564 C CA . THR A 1 71 ? 10.171 -24.474 -28.775 1.00 70.12 71 THR A CA 1
ATOM 565 C C . THR A 1 71 ? 8.914 -24.354 -29.647 1.00 70.12 71 THR A C 1
ATOM 567 O O . THR A 1 71 ? 8.977 -23.783 -30.730 1.00 70.12 71 THR A O 1
ATOM 570 N N . GLN A 1 72 ? 7.767 -24.846 -29.169 1.00 75.25 72 GLN A N 1
ATOM 571 C CA . GLN A 1 72 ? 6.453 -24.749 -29.817 1.00 75.25 72 GLN A CA 1
ATOM 572 C C . GLN A 1 72 ? 5.638 -23.537 -29.323 1.00 75.25 72 GLN A C 1
ATOM 574 O O . GLN A 1 72 ? 4.493 -23.358 -29.729 1.00 75.25 72 GLN A O 1
ATOM 579 N N . GLY A 1 73 ? 6.208 -22.701 -28.446 1.00 68.06 73 GLY A N 1
ATOM 580 C CA . GLY A 1 73 ? 5.566 -21.500 -27.910 1.00 68.06 73 GLY A CA 1
ATOM 581 C C . GLY A 1 73 ? 4.609 -21.739 -26.739 1.00 68.06 73 GLY A C 1
ATOM 582 O O . GLY A 1 73 ? 4.050 -20.772 -26.220 1.00 68.06 73 GLY A O 1
ATOM 583 N N . ALA A 1 74 ? 4.436 -22.981 -26.280 1.00 73.31 74 ALA A N 1
ATOM 584 C CA . ALA A 1 74 ? 3.650 -23.279 -25.091 1.00 73.31 74 ALA A CA 1
ATOM 585 C C . ALA A 1 74 ? 4.388 -22.795 -23.835 1.00 73.31 74 ALA A C 1
ATOM 587 O O . ALA A 1 74 ? 5.584 -23.038 -23.656 1.00 73.31 74 ALA A O 1
ATOM 588 N N . VAL A 1 75 ? 3.655 -22.089 -22.977 1.00 78.19 75 VAL A N 1
ATOM 589 C CA . VAL A 1 75 ? 4.169 -21.508 -21.737 1.00 78.19 75 VAL A CA 1
ATOM 590 C C . VAL A 1 75 ? 3.789 -22.415 -20.576 1.00 78.19 75 VAL A C 1
ATOM 592 O O . VAL A 1 75 ? 2.607 -22.652 -20.328 1.00 78.19 75 VAL A O 1
ATOM 595 N N . THR A 1 76 ? 4.790 -22.901 -19.853 1.00 80.31 76 THR A N 1
ATOM 596 C CA . THR A 1 76 ? 4.625 -23.657 -18.614 1.00 80.31 76 THR A CA 1
ATOM 597 C C . THR A 1 76 ? 5.051 -22.798 -17.435 1.00 80.31 76 THR A C 1
ATOM 599 O O . THR A 1 76 ? 6.192 -22.349 -17.351 1.00 80.31 76 THR A O 1
ATOM 602 N N . THR A 1 77 ? 4.125 -22.580 -16.504 1.00 78.19 77 THR A N 1
ATOM 603 C CA . THR A 1 77 ? 4.384 -21.819 -15.280 1.00 78.19 77 THR A CA 1
ATOM 604 C C . THR A 1 77 ? 4.454 -22.781 -14.109 1.00 78.19 77 THR A C 1
ATOM 606 O O . THR A 1 77 ? 3.452 -23.391 -13.737 1.00 78.19 77 THR A O 1
ATOM 609 N N . THR A 1 78 ? 5.629 -22.896 -13.499 1.00 83.81 78 THR A N 1
ATOM 610 C CA . THR A 1 78 ? 5.803 -23.632 -12.248 1.00 83.81 78 THR A CA 1
ATOM 611 C C . THR A 1 78 ? 5.830 -22.639 -11.098 1.00 83.81 78 THR A C 1
ATOM 613 O O . THR A 1 78 ? 6.741 -21.817 -10.981 1.00 83.81 78 THR A O 1
ATOM 616 N N . VAL A 1 79 ? 4.831 -22.718 -10.222 1.00 79.19 79 VAL A N 1
ATOM 617 C CA . VAL A 1 79 ? 4.853 -21.979 -8.960 1.00 79.19 79 VAL A CA 1
ATOM 618 C C . VAL A 1 79 ? 5.763 -22.740 -8.011 1.00 79.19 79 VAL A C 1
ATOM 620 O O . VAL A 1 79 ? 5.434 -23.845 -7.580 1.00 79.19 79 VAL A O 1
ATOM 623 N N . LYS A 1 80 ? 6.909 -22.153 -7.668 1.00 68.31 80 LYS A N 1
ATOM 624 C CA . LYS A 1 80 ? 7.641 -22.598 -6.488 1.00 68.31 80 LYS A CA 1
ATOM 625 C C . LYS A 1 80 ? 7.041 -21.810 -5.329 1.00 68.31 80 LYS A C 1
ATOM 627 O O . LYS A 1 80 ? 7.314 -20.610 -5.236 1.00 68.31 80 LYS A O 1
ATOM 632 N N . PRO A 1 81 ? 6.219 -22.418 -4.445 1.00 57.81 81 PRO A N 1
ATOM 633 C CA . PRO A 1 81 ? 5.991 -21.780 -3.162 1.00 57.81 81 PRO A CA 1
ATOM 634 C C . PRO A 1 81 ? 7.382 -21.504 -2.615 1.00 57.81 81 PRO A C 1
ATOM 636 O O . PRO A 1 81 ? 8.245 -22.385 -2.680 1.00 57.81 81 PRO A O 1
ATOM 639 N N . ALA A 1 82 ? 7.630 -20.275 -2.167 1.00 54.19 82 ALA A N 1
ATOM 640 C CA . ALA A 1 82 ? 8.825 -20.004 -1.404 1.00 54.19 82 ALA A CA 1
ATOM 641 C C . ALA A 1 82 ? 8.770 -20.992 -0.239 1.00 54.19 82 ALA A C 1
ATOM 643 O O . ALA A 1 82 ? 8.042 -20.788 0.736 1.00 54.19 82 ALA A O 1
ATOM 644 N N . SER A 1 83 ? 9.478 -22.123 -0.371 1.00 51.25 83 SER A N 1
ATOM 645 C CA . SER A 1 83 ? 9.811 -22.937 0.774 1.00 51.25 83 SER A CA 1
ATOM 646 C C . SER A 1 83 ? 10.341 -21.919 1.758 1.00 51.25 83 SER A C 1
ATOM 648 O O . SER A 1 83 ? 11.108 -21.031 1.362 1.00 51.25 83 SER A O 1
ATOM 650 N N . LYS A 1 84 ? 9.908 -22.005 3.007 1.00 52.59 84 LYS A N 1
ATOM 651 C CA . LYS A 1 84 ? 10.567 -21.312 4.102 1.00 52.59 84 LYS A CA 1
ATOM 652 C C . LYS A 1 84 ? 11.994 -21.874 4.241 1.00 52.59 84 LYS A C 1
ATOM 654 O O . LYS A 1 84 ? 12.367 -22.354 5.299 1.00 52.59 84 LYS A O 1
ATOM 659 N N . ALA A 1 85 ? 12.807 -21.854 3.181 1.00 47.97 85 ALA A N 1
ATOM 660 C CA . ALA A 1 85 ? 14.215 -21.598 3.302 1.00 47.97 85 ALA A CA 1
ATOM 661 C C . ALA A 1 85 ? 14.246 -20.348 4.155 1.00 47.97 85 ALA A C 1
ATOM 663 O O . ALA A 1 85 ? 13.694 -19.315 3.771 1.00 47.97 85 ALA A O 1
ATOM 664 N N . ALA A 1 86 ? 14.722 -20.532 5.379 1.00 51.50 86 ALA A N 1
ATOM 665 C CA . ALA A 1 86 ? 14.962 -19.483 6.329 1.00 51.50 86 ALA A CA 1
ATOM 666 C C . ALA A 1 86 ? 15.814 -18.426 5.625 1.00 51.50 86 ALA A C 1
ATOM 668 O O . ALA A 1 86 ? 17.043 -18.467 5.661 1.00 51.50 86 ALA A O 1
ATOM 669 N N . ALA A 1 87 ? 15.155 -17.493 4.938 1.00 46.12 87 ALA A N 1
ATOM 670 C CA . ALA A 1 87 ? 15.709 -16.207 4.635 1.00 46.12 87 ALA A CA 1
ATOM 671 C C . ALA A 1 87 ? 16.033 -15.680 6.020 1.00 46.12 87 ALA A C 1
ATOM 673 O O . ALA A 1 87 ? 15.133 -15.314 6.781 1.00 46.12 87 ALA A O 1
ATOM 674 N N . LYS A 1 88 ? 17.313 -15.783 6.396 1.00 52.69 88 LYS A N 1
ATOM 675 C CA . LYS A 1 88 ? 17.829 -15.060 7.546 1.00 52.69 88 LYS A CA 1
ATOM 676 C C . LYS A 1 88 ? 17.287 -13.653 7.339 1.00 52.69 88 LYS A C 1
ATOM 678 O O . LYS A 1 88 ? 17.552 -13.102 6.264 1.00 52.69 88 LYS A O 1
ATOM 683 N N . PRO A 1 89 ? 16.445 -13.132 8.248 1.00 48.06 89 PRO A N 1
ATOM 684 C CA . PRO A 1 89 ? 15.934 -11.789 8.077 1.00 48.06 89 PRO A CA 1
ATOM 685 C C . PRO A 1 89 ? 17.171 -10.937 7.852 1.00 48.06 89 PRO A C 1
ATOM 687 O O . PRO A 1 89 ? 18.106 -11.010 8.652 1.00 48.06 89 PRO A O 1
ATOM 690 N N . VAL A 1 90 ? 17.228 -10.238 6.716 1.00 52.88 90 VAL A N 1
ATOM 691 C CA . VAL A 1 90 ? 18.229 -9.198 6.524 1.00 52.88 90 VAL A CA 1
ATOM 692 C C . VAL A 1 90 ? 17.968 -8.265 7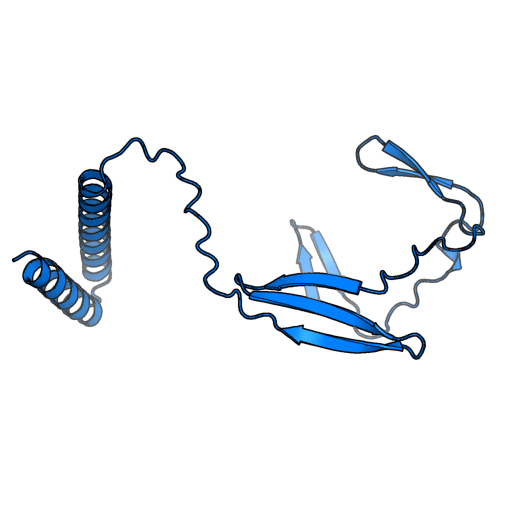.686 1.00 52.88 90 VAL A C 1
ATOM 694 O O . VAL A 1 90 ? 16.960 -7.557 7.717 1.00 52.88 90 VAL A O 1
ATOM 697 N N . SER A 1 91 ? 18.798 -8.397 8.717 1.00 55.44 91 SER A N 1
ATOM 698 C CA . SER A 1 91 ? 18.735 -7.581 9.903 1.00 55.44 91 SER A CA 1
ATOM 699 C C . SER A 1 91 ? 19.215 -6.224 9.440 1.00 55.44 91 SER A C 1
ATOM 701 O O . SER A 1 91 ? 20.395 -5.897 9.538 1.00 55.44 91 SER A O 1
ATOM 703 N N . VAL A 1 92 ? 18.298 -5.441 8.879 1.00 57.09 92 VAL A N 1
ATOM 704 C CA . VAL A 1 92 ? 18.434 -3.999 8.952 1.00 57.09 92 VAL A CA 1
ATOM 705 C C . VAL A 1 92 ? 18.638 -3.736 10.442 1.00 57.09 92 VAL A C 1
ATOM 707 O O . VAL A 1 92 ? 17.801 -4.193 11.233 1.00 57.09 92 VAL A O 1
ATOM 710 N N . PRO A 1 93 ? 19.755 -3.125 10.863 1.00 50.56 93 PRO A N 1
ATOM 711 C CA . PRO A 1 93 ? 19.937 -2.765 12.253 1.00 50.56 93 PRO A CA 1
ATOM 712 C C . PRO A 1 93 ? 18.893 -1.695 12.563 1.00 50.56 93 PRO A C 1
ATOM 714 O O . PRO A 1 93 ? 19.116 -0.501 12.393 1.00 50.56 93 PRO A O 1
ATOM 717 N N . SER A 1 94 ? 17.702 -2.136 12.962 1.00 54.12 94 SER A N 1
ATOM 718 C CA . SER A 1 94 ? 16.747 -1.293 13.650 1.00 54.12 94 SER A CA 1
ATOM 719 C C . SER A 1 94 ? 17.400 -0.999 14.990 1.00 54.12 94 SER A C 1
ATOM 721 O O . SER A 1 94 ? 17.395 -1.820 15.904 1.00 54.12 94 SER A O 1
ATOM 723 N N . THR A 1 95 ? 18.058 0.153 15.062 1.00 63.94 95 THR A N 1
ATOM 724 C CA . THR A 1 95 ? 18.766 0.673 16.237 1.00 63.94 95 THR A CA 1
ATOM 725 C C . THR A 1 95 ? 17.834 0.957 17.414 1.00 63.94 95 THR A C 1
ATOM 727 O O . THR A 1 95 ? 18.295 1.349 18.482 1.00 63.94 95 THR A O 1
ATOM 730 N N . LEU A 1 96 ? 16.526 0.744 17.243 1.00 64.38 96 LEU A N 1
ATOM 731 C CA . LEU A 1 96 ? 15.517 0.990 18.253 1.00 64.38 96 LEU A CA 1
ATOM 732 C C . LEU A 1 96 ? 14.981 -0.337 18.803 1.00 64.38 96 LEU A C 1
ATOM 734 O O . LEU A 1 96 ? 14.559 -1.206 18.035 1.00 64.38 96 LEU A O 1
ATOM 738 N N . PRO A 1 97 ? 14.961 -0.512 20.136 1.00 79.75 97 PRO A N 1
ATOM 739 C CA . PRO A 1 97 ? 14.412 -1.713 20.742 1.00 79.75 97 PRO A CA 1
ATOM 740 C C . PRO A 1 97 ? 12.942 -1.863 20.336 1.00 79.75 97 PRO A C 1
ATOM 742 O O . PRO A 1 97 ? 12.200 -0.884 20.273 1.00 79.75 97 PRO A O 1
ATOM 745 N N . LYS A 1 98 ? 12.486 -3.099 20.097 1.00 77.44 98 LYS A N 1
ATOM 746 C CA . LYS A 1 98 ? 11.093 -3.393 19.696 1.00 77.44 98 LYS A CA 1
ATOM 747 C C . LYS A 1 98 ? 10.054 -2.748 20.627 1.00 77.44 98 LYS A C 1
ATOM 749 O O . LYS A 1 98 ? 9.010 -2.308 20.162 1.00 77.44 98 LYS A O 1
ATOM 754 N N . GLN A 1 99 ? 10.384 -2.629 21.915 1.00 78.94 99 GLN A N 1
ATOM 755 C CA . GLN A 1 99 ? 9.575 -1.949 22.933 1.00 78.94 99 GLN A CA 1
ATOM 756 C C . GLN A 1 99 ? 9.397 -0.443 22.678 1.00 78.94 99 GLN A C 1
ATOM 758 O O . GLN A 1 99 ? 8.389 0.141 23.058 1.00 78.94 99 GLN A O 1
ATOM 763 N N . TYR A 1 100 ? 10.378 0.213 22.062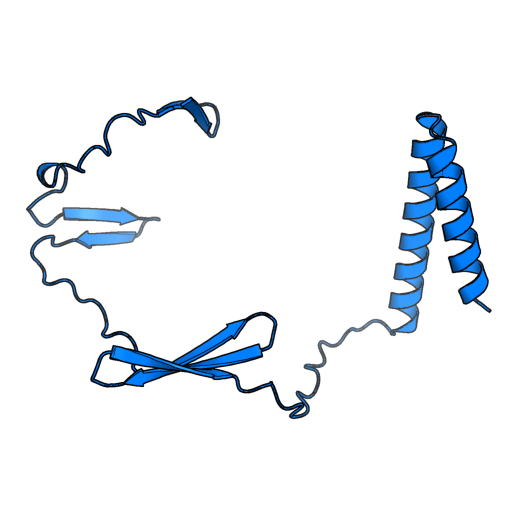 1.00 85.31 100 TYR A N 1
ATOM 764 C CA . TYR A 1 100 ? 10.288 1.627 21.708 1.00 85.31 100 TYR A CA 1
ATOM 765 C C . TYR A 1 100 ? 9.379 1.826 20.493 1.00 85.31 100 TYR A C 1
ATOM 767 O O . TYR A 1 100 ? 8.513 2.698 20.501 1.00 85.31 100 TYR A O 1
ATOM 775 N N . VAL A 1 101 ? 9.505 0.954 19.490 1.00 87.56 101 VAL A N 1
ATOM 776 C CA . VAL A 1 101 ? 8.628 0.963 18.310 1.00 87.56 101 VAL A CA 1
ATOM 777 C C . VAL A 1 101 ? 7.174 0.693 18.704 1.00 87.56 101 VAL A C 1
ATOM 779 O O . VAL A 1 101 ? 6.281 1.396 18.234 1.00 87.56 101 VAL A O 1
ATOM 782 N N . SER A 1 102 ? 6.922 -0.260 19.609 1.00 85.56 102 SER A N 1
ATOM 783 C CA . SER A 1 102 ? 5.565 -0.535 20.097 1.00 85.56 102 SER A CA 1
ATOM 784 C C . SER A 1 102 ? 4.971 0.649 20.866 1.00 85.56 102 SER A C 1
ATOM 786 O O . SER A 1 102 ? 3.806 0.977 20.657 1.00 85.56 102 SER A O 1
ATOM 788 N N . LYS A 1 103 ? 5.772 1.345 21.687 1.00 87.88 103 LYS A N 1
ATOM 789 C CA . LYS A 1 103 ? 5.342 2.564 22.396 1.00 87.88 103 LYS A CA 1
ATOM 790 C C . LYS A 1 103 ? 4.983 3.701 21.438 1.00 87.88 103 LYS A C 1
ATOM 792 O O . LYS A 1 103 ? 3.941 4.325 21.608 1.00 87.88 103 LYS A O 1
ATOM 797 N N . ILE A 1 104 ? 5.811 3.954 20.420 1.00 90.50 104 ILE A N 1
ATOM 798 C CA . ILE A 1 104 ? 5.510 4.970 19.397 1.00 90.50 104 ILE A CA 1
ATOM 799 C C . ILE A 1 104 ? 4.229 4.609 18.651 1.00 90.50 104 ILE A C 1
ATOM 801 O O . ILE A 1 104 ? 3.368 5.462 18.448 1.00 90.50 104 ILE A O 1
ATOM 805 N N . HIS A 1 105 ? 4.087 3.344 18.251 1.00 89.00 105 HIS A N 1
ATOM 806 C CA . HIS A 1 105 ? 2.894 2.882 17.555 1.00 89.00 105 HIS A CA 1
ATOM 807 C C . HIS A 1 105 ? 1.630 3.101 18.396 1.00 89.00 105 HIS A C 1
ATOM 809 O O . HIS A 1 105 ? 0.651 3.643 17.887 1.00 89.00 105 HIS A O 1
ATOM 815 N N . GLN A 1 106 ? 1.681 2.768 19.688 1.00 88.25 106 GLN A N 1
ATOM 816 C CA . GLN A 1 106 ? 0.584 3.001 20.624 1.00 88.25 106 GLN A CA 1
ATOM 817 C C . GLN A 1 106 ? 0.247 4.490 20.759 1.00 88.25 106 GLN A C 1
ATOM 819 O O . GLN A 1 106 ? -0.923 4.858 20.665 1.00 88.25 106 GLN A O 1
ATOM 824 N N . ALA A 1 107 ? 1.254 5.351 20.931 1.00 90.19 107 ALA A N 1
ATOM 825 C CA . ALA A 1 107 ? 1.048 6.795 21.017 1.00 90.19 107 ALA A CA 1
ATOM 826 C C . ALA A 1 107 ? 0.375 7.345 19.747 1.00 90.19 107 ALA A C 1
ATOM 828 O O . ALA A 1 107 ? -0.597 8.092 19.832 1.00 90.19 107 ALA A O 1
ATOM 829 N N . ASN A 1 108 ? 0.826 6.910 18.568 1.00 94.50 108 ASN A N 1
ATOM 830 C CA . ASN A 1 108 ? 0.225 7.308 17.295 1.00 94.50 108 ASN A CA 1
ATOM 831 C C . ASN A 1 108 ? -1.223 6.827 17.159 1.00 94.50 108 ASN A C 1
ATOM 833 O O . ASN A 1 108 ? -2.072 7.563 16.659 1.00 94.50 108 ASN A O 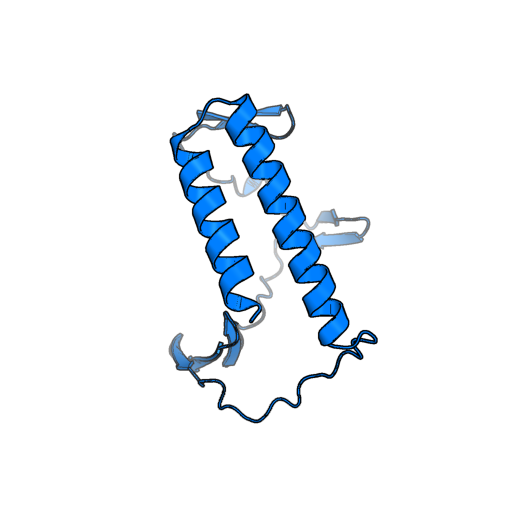1
ATOM 837 N N . LEU A 1 109 ? -1.517 5.606 17.607 1.00 91.50 109 LEU A N 1
ATOM 838 C CA . LEU A 1 109 ? -2.861 5.039 17.553 1.00 91.50 109 LEU A CA 1
ATOM 839 C C . LEU A 1 109 ? -3.831 5.830 18.447 1.00 91.50 109 LEU A C 1
ATOM 841 O O . LEU A 1 109 ? -4.921 6.184 17.996 1.00 91.50 109 LEU A O 1
ATOM 845 N N . LEU A 1 110 ? -3.409 6.185 19.664 1.00 90.38 110 LEU A N 1
ATOM 846 C CA . LEU A 1 110 ? -4.192 7.026 20.576 1.00 90.38 110 LEU A CA 1
ATOM 847 C C . LEU A 1 110 ? -4.416 8.438 20.017 1.00 90.38 110 LEU A C 1
ATOM 849 O O . LEU A 1 110 ? -5.551 8.912 20.019 1.00 90.38 110 LEU A O 1
ATOM 853 N N . ASN A 1 111 ? -3.373 9.073 19.475 1.00 94.50 111 ASN A N 1
ATOM 854 C CA . ASN A 1 111 ? -3.478 10.405 18.870 1.00 94.50 111 ASN A CA 1
ATOM 855 C C . ASN A 1 111 ? -4.463 10.414 17.690 1.00 94.50 111 ASN A C 1
ATOM 857 O O . ASN A 1 111 ? -5.320 11.292 17.595 1.00 94.50 111 ASN A O 1
ATOM 861 N N . ASN A 1 112 ? -4.385 9.405 16.817 1.00 95.25 112 ASN A N 1
ATOM 862 C CA . ASN A 1 112 ? -5.302 9.271 15.686 1.00 95.25 112 ASN A CA 1
ATOM 863 C C . ASN A 1 112 ? -6.752 9.060 16.141 1.00 95.25 112 ASN A C 1
ATOM 865 O O . ASN A 1 112 ? -7.665 9.635 15.548 1.00 95.25 112 ASN A O 1
ATOM 869 N N . LEU A 1 113 ? -6.985 8.254 17.183 1.00 94.12 113 LEU A N 1
ATOM 870 C CA . LEU A 1 113 ? -8.328 8.055 17.734 1.00 94.12 113 LEU A CA 1
ATOM 871 C C . LEU A 1 113 ? -8.896 9.333 18.346 1.00 94.12 113 LEU A C 1
ATOM 873 O O . LEU A 1 113 ? -10.049 9.666 18.077 1.00 94.12 113 LEU A O 1
ATOM 877 N N . GLN A 1 114 ? -8.091 10.064 19.117 1.00 94.38 114 GLN A N 1
ATOM 878 C CA . GLN A 1 114 ? -8.507 11.329 19.716 1.00 94.38 114 GLN A CA 1
ATOM 879 C C . GLN A 1 114 ? -8.903 12.347 18.644 1.00 94.38 114 GLN A C 1
ATOM 881 O O . GLN A 1 114 ? -9.978 12.938 18.726 1.00 94.38 114 GLN A O 1
ATOM 886 N N . HIS A 1 115 ? -8.085 12.486 17.601 1.00 96.44 115 HIS A N 1
ATOM 887 C CA . HIS A 1 115 ? -8.379 13.391 16.495 1.00 96.44 115 HIS A CA 1
ATOM 888 C C . HIS A 1 115 ? -9.665 13.002 15.746 1.00 96.44 115 HIS A C 1
ATOM 890 O O . HIS A 1 115 ? -10.505 13.851 15.451 1.00 96.44 115 HIS A O 1
ATOM 896 N N . ARG A 1 116 ? -9.874 11.704 15.485 1.00 95.31 116 ARG A N 1
ATOM 897 C CA . ARG A 1 116 ? -11.105 11.207 14.842 1.00 95.31 116 ARG A CA 1
ATOM 898 C C . ARG A 1 116 ? -12.344 11.436 15.708 1.00 95.31 116 ARG A C 1
ATOM 900 O O . ARG A 1 116 ? -13.402 11.725 15.158 1.00 95.31 116 ARG A O 1
ATOM 907 N N . LEU A 1 117 ? -12.224 11.317 17.032 1.00 94.94 117 LEU A N 1
ATOM 908 C CA . LEU A 1 117 ? -13.308 11.618 17.971 1.00 94.94 117 LEU A CA 1
ATOM 909 C C . LEU A 1 117 ? -13.669 13.104 17.961 1.00 94.94 117 LEU A C 1
ATOM 911 O O . LEU A 1 117 ? -14.850 13.436 17.968 1.00 94.94 117 LEU A O 1
ATOM 915 N N . GLU A 1 118 ? -12.670 13.983 17.928 1.00 95.75 118 GLU A N 1
ATOM 916 C CA . GLU A 1 118 ? -12.870 15.431 17.852 1.00 95.75 118 GLU A CA 1
ATOM 917 C C . GLU A 1 118 ? -13.601 15.818 16.562 1.00 95.75 118 GLU A C 1
ATOM 919 O O . GLU A 1 118 ? -14.683 16.397 16.629 1.00 95.75 118 GLU A O 1
ATOM 924 N N . ILE A 1 119 ? -13.113 15.355 15.406 1.00 96.12 119 ILE A N 1
ATOM 925 C CA . ILE A 1 119 ? -13.776 15.583 14.113 1.00 96.12 119 ILE A CA 1
ATOM 926 C C . ILE A 1 119 ? -15.202 15.016 14.108 1.00 96.12 119 ILE A C 1
ATOM 928 O O . ILE A 1 119 ? -16.135 15.673 13.648 1.00 96.12 119 ILE A O 1
ATOM 932 N N . ALA A 1 120 ? -15.405 13.796 14.616 1.00 94.81 120 ALA A N 1
ATOM 933 C CA . ALA A 1 120 ? -16.730 13.177 14.642 1.00 94.81 120 ALA A CA 1
ATOM 934 C C . ALA A 1 120 ? -17.719 13.964 15.519 1.00 94.81 120 ALA A C 1
ATOM 936 O O . ALA A 1 120 ? -18.903 14.048 15.178 1.00 94.81 120 ALA A O 1
ATOM 937 N N . ARG A 1 121 ? -17.238 14.563 16.619 1.00 93.38 121 ARG A N 1
ATOM 938 C CA . ARG A 1 121 ? -18.029 15.442 17.492 1.00 93.38 121 ARG A CA 1
ATOM 939 C C . ARG A 1 121 ? -18.358 16.763 16.809 1.00 93.38 121 ARG A C 1
ATOM 941 O O . ARG A 1 121 ? -19.520 17.158 16.840 1.00 93.38 121 ARG A O 1
ATOM 948 N N . GLU A 1 122 ? -17.389 17.397 16.152 1.00 95.19 122 GLU A N 1
ATOM 949 C CA . GLU A 1 122 ? -17.607 18.628 15.376 1.00 95.19 122 GLU A CA 1
ATOM 950 C C . GLU A 1 122 ? -18.633 18.423 14.255 1.00 95.19 122 GLU A C 1
ATOM 952 O O . GLU A 1 122 ? -19.495 19.267 14.023 1.00 95.19 122 GLU A O 1
ATOM 957 N N . GLN A 1 123 ? -18.585 17.266 13.595 1.00 93.69 123 GLN A N 1
ATOM 958 C CA . GLN A 1 123 ? -19.526 16.887 12.540 1.00 93.69 123 GLN A CA 1
ATOM 959 C C . GLN A 1 123 ? -20.888 16.407 13.072 1.00 93.69 123 GLN A C 1
ATOM 961 O O . GLN A 1 123 ? -21.788 16.133 12.278 1.00 93.69 123 GLN A O 1
ATOM 966 N N . GLY A 1 124 ? -21.054 16.259 14.392 1.00 93.19 124 GLY A N 1
ATOM 967 C CA . GLY A 1 124 ? -22.285 15.762 15.013 1.00 93.19 124 GLY A CA 1
ATOM 968 C C . GLY A 1 124 ? -22.604 14.289 14.715 1.00 93.19 124 GLY A C 1
ATOM 969 O O . GLY A 1 124 ? -23.742 13.854 14.906 1.00 93.19 124 GLY A O 1
ATOM 970 N N . ASN A 1 125 ? -21.631 13.496 14.253 1.00 94.12 125 ASN A N 1
ATOM 971 C CA . ASN A 1 125 ? -21.833 12.095 13.880 1.00 94.12 125 ASN A CA 1
ATOM 972 C C . ASN A 1 125 ? -21.765 11.172 15.110 1.00 94.12 125 ASN A C 1
ATOM 974 O O . ASN A 1 125 ? -20.758 10.515 15.377 1.00 94.12 125 ASN A O 1
ATOM 978 N N . GLN A 1 126 ? -22.873 11.110 15.850 1.00 92.62 126 GLN A N 1
ATOM 979 C CA . GLN A 1 126 ? -23.002 10.332 17.089 1.00 92.62 126 GLN A CA 1
ATOM 980 C C . GLN A 1 126 ? -22.727 8.831 16.899 1.00 92.62 126 GLN A C 1
ATOM 982 O O . GLN A 1 126 ? -22.118 8.200 17.759 1.00 92.62 126 GLN A O 1
ATOM 987 N N . ALA A 1 127 ? -23.116 8.252 15.758 1.00 93.31 127 ALA A N 1
ATOM 988 C CA . ALA A 1 127 ? -22.878 6.835 15.476 1.00 93.31 127 ALA A CA 1
ATOM 989 C C . ALA A 1 127 ? -21.376 6.517 15.388 1.00 93.31 127 ALA A C 1
ATOM 991 O O . ALA A 1 127 ? -20.913 5.505 15.916 1.00 93.31 127 ALA A O 1
ATOM 992 N N . LEU A 1 128 ? -20.606 7.409 14.759 1.00 93.44 128 LEU A N 1
ATOM 993 C CA . LEU A 1 128 ? -19.157 7.272 14.656 1.00 93.44 128 LEU A CA 1
ATOM 994 C C . LEU A 1 128 ? -18.469 7.467 16.013 1.00 93.44 128 LEU A C 1
ATOM 996 O O . LEU A 1 128 ? -17.534 6.732 16.321 1.00 93.44 128 LEU A O 1
ATOM 1000 N N . VAL A 1 129 ? -18.952 8.396 16.844 1.00 94.00 129 VAL A N 1
ATOM 1001 C CA . VAL A 1 129 ? -18.429 8.602 18.206 1.00 94.00 129 VAL A CA 1
ATOM 1002 C C . VAL A 1 129 ? -18.568 7.328 19.044 1.00 94.00 129 VAL A C 1
ATOM 1004 O O . VAL A 1 129 ? -17.583 6.881 19.628 1.00 94.00 129 VAL A O 1
ATOM 1007 N N . VAL A 1 130 ? -19.740 6.683 19.029 1.00 94.56 130 VAL A N 1
ATOM 1008 C CA . VAL A 1 130 ? -19.981 5.433 19.776 1.00 94.56 130 VAL A CA 1
ATOM 1009 C C . VAL A 1 130 ? -19.039 4.307 19.329 1.00 94.56 130 VAL A C 1
ATOM 1011 O O . VAL A 1 130 ? -18.498 3.583 20.166 1.00 94.56 130 VAL A O 1
ATOM 1014 N N . LEU A 1 131 ? -18.806 4.166 18.019 1.00 94.69 131 LEU A N 1
ATOM 1015 C CA . LEU A 1 131 ? -17.880 3.162 17.483 1.00 94.69 131 LEU A CA 1
ATOM 1016 C C . LEU A 1 131 ? -16.429 3.425 17.908 1.00 94.69 131 LEU A C 1
ATOM 1018 O O . LEU A 1 131 ? -15.734 2.497 18.321 1.00 94.69 131 LEU A O 1
ATOM 1022 N N . LEU A 1 132 ? -15.980 4.679 17.842 1.00 94.75 132 LEU A N 1
ATOM 1023 C CA . LEU A 1 132 ? -14.620 5.067 18.227 1.00 94.75 132 LEU A CA 1
ATOM 1024 C C . LEU A 1 132 ? -14.372 4.902 19.733 1.00 94.75 132 LEU A C 1
ATOM 1026 O O . LEU A 1 132 ? -13.292 4.471 20.136 1.00 94.75 132 LEU A O 1
ATOM 1030 N N . GLU A 1 133 ? -15.369 5.186 20.573 1.00 92.19 133 GLU A N 1
ATOM 1031 C CA . GLU A 1 133 ? -15.289 4.942 22.019 1.00 92.19 133 GLU A CA 1
ATOM 1032 C C . GLU A 1 133 ? -15.235 3.440 22.347 1.00 92.19 133 GLU A C 1
ATOM 1034 O O . GLU A 1 133 ? -14.546 3.029 23.284 1.00 92.19 133 GLU A O 1
ATOM 1039 N N . ALA A 1 134 ? -15.918 2.595 21.567 1.00 93.06 134 ALA A N 1
ATOM 1040 C CA . ALA A 1 134 ? -15.803 1.143 21.695 1.00 93.06 134 ALA A CA 1
ATOM 1041 C C . ALA A 1 134 ? -14.403 0.644 21.292 1.00 93.06 134 ALA A C 1
ATOM 1043 O O . ALA A 1 134 ? -13.817 -0.168 22.012 1.00 93.06 134 ALA A O 1
ATOM 1044 N N . GLU A 1 135 ? -13.844 1.165 20.196 1.00 90.56 135 GLU A N 1
ATOM 1045 C CA . GLU A 1 135 ? -12.475 0.865 19.751 1.00 90.56 135 GLU A CA 1
ATOM 1046 C C . GLU A 1 135 ? -11.452 1.260 20.832 1.00 90.56 135 GLU A C 1
ATOM 1048 O O . GLU A 1 135 ? -10.593 0.456 21.205 1.00 90.56 135 GLU A O 1
ATOM 1053 N N . GLN A 1 136 ? -11.609 2.445 21.434 1.00 89.12 136 GLN A N 1
ATOM 1054 C CA . GLN A 1 136 ? -10.764 2.907 22.538 1.00 89.12 136 GLN A CA 1
ATOM 1055 C C . GLN A 1 136 ? -10.776 1.935 23.729 1.00 89.12 136 GLN A C 1
ATOM 1057 O O . GLN A 1 136 ? -9.713 1.602 24.257 1.00 89.12 136 GLN A O 1
ATOM 1062 N N . LYS A 1 137 ? -11.958 1.449 24.134 1.00 88.31 137 LYS A N 1
ATOM 1063 C CA . LYS A 1 137 ? -12.100 0.478 25.234 1.00 88.31 137 LYS A CA 1
ATOM 1064 C C . LYS A 1 137 ? -11.433 -0.860 24.929 1.00 88.31 137 LYS A C 1
ATOM 1066 O O . LYS A 1 137 ? -10.899 -1.491 25.836 1.00 88.31 137 LYS A O 1
ATOM 1071 N N . GLN A 1 138 ? -11.446 -1.302 23.673 1.00 87.25 138 GLN A N 1
ATOM 1072 C CA . GLN A 1 138 ? -10.745 -2.525 23.287 1.00 87.25 138 GLN A CA 1
ATOM 1073 C C . GLN A 1 138 ? -9.238 -2.344 23.463 1.00 87.25 138 GLN A C 1
ATOM 1075 O O . GLN A 1 138 ? -8.597 -3.154 24.123 1.00 87.25 138 GLN A O 1
ATOM 1080 N N . ILE A 1 139 ? -8.671 -1.252 22.953 1.00 83.62 139 ILE A N 1
ATOM 1081 C CA . ILE A 1 139 ? -7.223 -1.000 23.015 1.00 83.62 139 ILE A CA 1
ATOM 1082 C C . ILE A 1 139 ? -6.716 -0.890 24.457 1.00 83.62 139 ILE A C 1
ATOM 1084 O O . ILE A 1 139 ? -5.613 -1.348 24.755 1.00 83.62 139 ILE A O 1
ATOM 1088 N N . THR A 1 140 ? -7.497 -0.305 25.366 1.00 80.81 140 THR A N 1
ATOM 1089 C CA . THR A 1 140 ? -7.131 -0.264 26.788 1.00 80.81 140 THR A CA 1
ATOM 1090 C C . THR A 1 140 ? -7.271 -1.631 27.458 1.00 80.81 140 THR A C 1
ATOM 1092 O O . THR A 1 140 ? -6.431 -1.969 28.287 1.00 80.81 140 THR A O 1
ATOM 1095 N N . ALA A 1 141 ? -8.260 -2.443 27.068 1.00 82.38 141 ALA A N 1
ATOM 1096 C CA . ALA A 1 141 ? -8.447 -3.797 27.593 1.00 82.38 141 ALA A CA 1
ATOM 1097 C C . ALA A 1 141 ? -7.322 -4.773 27.195 1.00 82.38 141 ALA A C 1
ATOM 1099 O O . ALA A 1 141 ? -6.987 -5.648 27.981 1.00 82.38 141 ALA A O 1
ATOM 1100 N N . TRP A 1 142 ? -6.701 -4.608 26.021 1.00 65.12 142 TRP A N 1
ATOM 1101 C CA . TRP A 1 142 ? -5.553 -5.423 25.580 1.00 65.12 142 TRP A CA 1
ATOM 1102 C C . TRP A 1 142 ? -4.212 -5.048 26.249 1.00 65.12 142 TRP A C 1
ATOM 1104 O O . TRP A 1 142 ? -3.194 -5.668 25.949 1.00 65.12 142 TRP A O 1
ATOM 1114 N N . ASN A 1 143 ? -4.182 -4.020 27.109 1.00 60.06 143 ASN A N 1
ATOM 1115 C CA . ASN A 1 143 ? -2.969 -3.522 27.778 1.00 60.06 143 ASN A CA 1
ATOM 1116 C C . ASN A 1 143 ? -2.797 -4.014 29.237 1.00 60.06 143 ASN A C 1
ATOM 1118 O O . ASN A 1 143 ? -1.927 -3.496 29.940 1.00 60.06 143 ASN A O 1
ATOM 1122 N N . TYR A 1 144 ? -3.584 -5.003 29.674 1.00 46.19 144 TYR A N 1
ATOM 1123 C CA . TYR A 1 144 ? -3.400 -5.775 30.916 1.00 46.19 144 TYR A CA 1
ATOM 1124 C C . TYR A 1 144 ? -3.195 -7.256 30.589 1.00 46.19 144 TYR A C 1
ATOM 1126 O O . TYR A 1 144 ? -2.426 -7.906 31.330 1.00 46.19 144 TYR A O 1
#